Protein AF-A0A5C6VIZ7-F1 (afdb_monomer_lite)

Organism: NCBI:txid2057004

Secondary structure (DSSP, 8-state):
---PPS---SEEEEEEETTEEEEEEEE-TTS--EEEEPPPGGG------HHHHHHHHHHHHHHHHH--

pLDDT: mean 83.15, std 16.87, range [31.75, 96.5]

Radius of gyration: 13.16 Å; chains: 1; bounding box: 29×24×32 Å

Structure (mmCIF, N/CA/C/O backbone):
data_AF-A0A5C6VIZ7-F1
#
_entry.id   AF-A0A5C6VIZ7-F1
#
loop_
_atom_site.group_PDB
_atom_site.id
_atom_site.type_symbol
_atom_site.label_atom_id
_atom_site.label_alt_id
_atom_site.label_comp_id
_atom_site.label_asym_id
_atom_site.label_entity_id
_atom_site.label_seq_id
_atom_site.pdbx_PDB_ins_code
_atom_site.Cartn_x
_atom_site.Cartn_y
_atom_site.Cartn_z
_atom_site.occupancy
_atom_site.B_iso_or_equiv
_atom_site.auth_seq_id
_atom_site.auth_comp_id
_atom_site.auth_asym_id
_atom_site.auth_atom_id
_atom_site.pdbx_PDB_model_num
ATOM 1 N N . MET A 1 1 ? -15.477 -9.642 -17.840 1.00 34.56 1 MET A N 1
ATOM 2 C CA . MET A 1 1 ? -15.860 -10.666 -16.850 1.00 34.56 1 MET A CA 1
ATOM 3 C C . MET A 1 1 ? -15.242 -10.208 -15.546 1.00 34.56 1 MET A C 1
ATOM 5 O O . MET A 1 1 ? -14.036 -10.317 -15.401 1.00 34.56 1 MET A O 1
ATOM 9 N N . VAL A 1 2 ? -16.012 -9.523 -14.701 1.00 31.75 2 VAL A N 1
ATOM 10 C CA . VAL A 1 2 ? -15.520 -9.081 -13.391 1.00 31.75 2 VAL A CA 1
ATOM 11 C C . VAL A 1 2 ? -15.768 -10.254 -12.461 1.00 31.75 2 VAL A C 1
ATOM 13 O O . VAL A 1 2 ? -16.914 -10.555 -12.140 1.00 31.75 2 VAL A O 1
ATOM 16 N N . THR A 1 3 ? -14.714 -10.995 -12.136 1.00 37.84 3 THR A N 1
ATOM 17 C CA . THR A 1 3 ? -14.781 -12.022 -11.100 1.00 37.84 3 THR A CA 1
ATOM 18 C C . THR A 1 3 ? -14.512 -11.317 -9.780 1.00 37.84 3 THR A C 1
ATOM 20 O O . THR A 1 3 ? -13.394 -11.349 -9.278 1.00 37.84 3 THR A O 1
ATOM 23 N N . SER A 1 4 ? -15.507 -10.613 -9.247 1.00 41.19 4 SER A N 1
ATOM 24 C CA . SER A 1 4 ? -15.488 -10.295 -7.821 1.00 41.19 4 SER A CA 1
ATOM 25 C C . SER A 1 4 ? -15.579 -11.640 -7.098 1.00 41.19 4 SER A C 1
ATOM 27 O O . SER A 1 4 ? -16.553 -12.365 -7.338 1.00 41.19 4 SER A O 1
ATOM 29 N N . PRO A 1 5 ? -14.568 -12.049 -6.313 1.00 49.84 5 PRO A N 1
ATOM 30 C CA . PRO A 1 5 ? -14.691 -13.242 -5.497 1.00 49.84 5 PRO A CA 1
ATOM 31 C C . PRO A 1 5 ? -15.938 -13.100 -4.611 1.00 49.84 5 PRO A C 1
ATOM 33 O O . PRO A 1 5 ? -16.198 -12.002 -4.109 1.00 49.84 5 PRO A O 1
ATOM 36 N N . PRO A 1 6 ? -16.741 -14.162 -4.464 1.00 50.41 6 PRO A N 1
ATOM 37 C CA . PRO A 1 6 ? -17.886 -14.138 -3.571 1.00 50.41 6 PRO A CA 1
ATOM 38 C C . PRO A 1 6 ? -17.367 -14.025 -2.131 1.00 50.41 6 PRO A C 1
ATOM 40 O O . PRO A 1 6 ? -16.389 -14.684 -1.784 1.00 50.41 6 PRO A O 1
ATOM 43 N N . ASP A 1 7 ? -18.015 -13.174 -1.335 1.00 49.75 7 ASP A N 1
ATOM 44 C CA . ASP A 1 7 ? -17.761 -12.946 0.095 1.00 49.75 7 ASP A CA 1
ATOM 45 C C . ASP A 1 7 ? -16.453 -12.214 0.459 1.00 49.75 7 ASP A C 1
ATOM 47 O O . ASP A 1 7 ? -15.492 -12.795 0.960 1.00 49.75 7 ASP A O 1
ATOM 51 N N . ARG A 1 8 ? -16.457 -10.884 0.323 1.00 53.25 8 ARG A N 1
ATOM 52 C CA . ARG A 1 8 ? -15.765 -10.004 1.276 1.00 53.25 8 ARG A CA 1
ATOM 53 C C . ARG A 1 8 ? -16.746 -8.910 1.697 1.00 53.25 8 ARG A C 1
ATOM 55 O O . ARG A 1 8 ? -16.898 -7.910 1.009 1.00 53.25 8 ARG A O 1
ATOM 62 N N . GLU A 1 9 ? -17.422 -9.107 2.829 1.00 52.72 9 GLU A N 1
ATOM 63 C CA . GLU A 1 9 ? -17.972 -7.983 3.617 1.00 52.72 9 GLU A CA 1
ATOM 64 C C . GLU A 1 9 ? -16.845 -7.063 4.134 1.00 52.72 9 GLU A C 1
ATOM 66 O O . GLU A 1 9 ? -17.083 -5.980 4.656 1.00 52.72 9 GLU A O 1
ATOM 71 N N . SER A 1 10 ? -15.603 -7.505 3.975 1.00 58.84 10 SER A N 1
ATOM 72 C CA . SER A 1 10 ? -14.369 -6.841 4.332 1.00 58.84 10 SER A CA 1
ATOM 73 C C . SER A 1 10 ? -14.088 -5.651 3.431 1.00 58.84 10 SER A C 1
ATOM 75 O O . SER A 1 10 ? -13.945 -5.786 2.213 1.00 58.84 10 SER A O 1
ATOM 77 N N . MET A 1 11 ? -13.952 -4.478 4.036 1.00 72.75 11 MET A N 1
ATOM 78 C CA . MET A 1 11 ? -13.550 -3.280 3.319 1.00 72.75 11 MET A CA 1
ATOM 79 C C . MET A 1 11 ? -12.064 -3.363 2.966 1.00 72.75 11 MET A C 1
ATOM 81 O O . MET A 1 11 ? -11.213 -3.614 3.827 1.00 72.75 11 MET A O 1
ATOM 85 N N . VAL A 1 12 ? -11.767 -3.186 1.678 1.00 85.00 12 VAL A N 1
ATOM 86 C CA . VAL A 1 12 ? -10.421 -3.285 1.108 1.00 85.00 12 VAL A CA 1
ATOM 87 C C . VAL A 1 12 ? -10.105 -2.004 0.344 1.00 85.00 12 VAL A C 1
ATOM 89 O O . VAL A 1 12 ? -10.938 -1.497 -0.405 1.00 85.00 12 VAL A O 1
ATOM 92 N N . PHE A 1 13 ? -8.891 -1.494 0.526 1.00 90.06 13 PHE A N 1
ATOM 93 C CA . PHE A 1 13 ? -8.322 -0.400 -0.245 1.00 90.06 13 PHE A CA 1
ATOM 94 C C . PHE A 1 13 ? -7.173 -0.930 -1.101 1.00 90.06 13 PHE A C 1
ATOM 96 O O . PHE A 1 13 ? -6.165 -1.414 -0.586 1.00 90.06 13 PHE A O 1
ATOM 103 N N . GLU A 1 14 ? -7.322 -0.844 -2.417 1.00 93.19 14 GLU A N 1
ATOM 1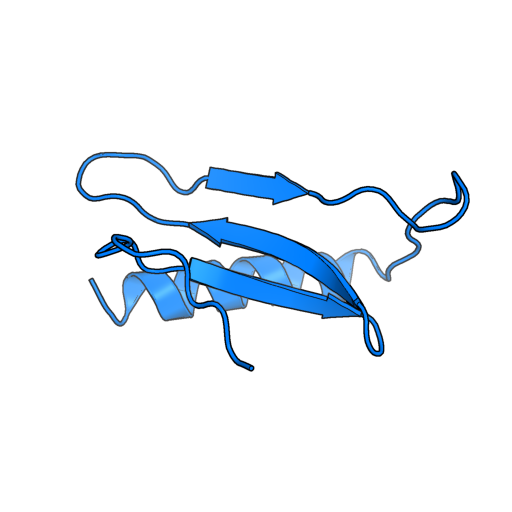04 C CA . GLU A 1 14 ? -6.329 -1.336 -3.367 1.00 93.19 14 GLU A CA 1
ATOM 105 C C . GLU A 1 14 ? -5.312 -0.244 -3.711 1.00 93.19 14 GLU A C 1
ATOM 107 O O . GLU A 1 14 ? -5.672 0.890 -4.031 1.00 93.19 14 GLU A O 1
ATOM 112 N N . ILE A 1 15 ? -4.029 -0.599 -3.708 1.00 92.81 15 ILE A N 1
ATOM 113 C CA . ILE A 1 15 ? -2.940 0.284 -4.120 1.00 92.81 15 ILE A CA 1
ATOM 114 C C . ILE A 1 15 ? -2.469 -0.158 -5.499 1.00 92.81 15 ILE A C 1
ATOM 116 O O . ILE A 1 15 ? -2.048 -1.302 -5.703 1.00 92.81 15 ILE A O 1
ATOM 120 N N . TRP A 1 16 ? -2.523 0.776 -6.443 1.00 91.25 16 TRP A N 1
ATOM 121 C CA . TRP A 1 16 ? -2.202 0.558 -7.848 1.00 91.25 16 TRP A CA 1
ATOM 122 C C . TRP A 1 16 ? -0.960 1.353 -8.250 1.00 91.25 16 TRP A C 1
ATOM 124 O O . TRP A 1 16 ? -0.790 2.505 -7.859 1.00 91.25 16 TRP A O 1
ATOM 134 N N . HIS A 1 17 ? -0.107 0.742 -9.070 1.00 87.44 17 HIS A N 1
ATOM 135 C CA . HIS A 1 17 ? 1.001 1.408 -9.745 1.00 87.44 17 HIS A CA 1
ATOM 136 C C . HIS A 1 17 ? 0.915 1.118 -11.241 1.00 87.44 17 HIS A C 1
ATOM 138 O O . HIS A 1 17 ? 0.956 -0.041 -11.668 1.00 87.44 17 HIS A O 1
ATOM 144 N N . GLU A 1 18 ? 0.775 2.178 -12.036 1.00 86.31 18 GLU A N 1
ATOM 145 C CA . GLU A 1 18 ? 0.388 2.085 -13.447 1.00 86.31 18 GLU A CA 1
ATOM 146 C C . GLU A 1 18 ? -0.894 1.242 -13.598 1.00 86.31 18 GLU A C 1
ATOM 148 O O . GLU A 1 18 ? -1.928 1.578 -13.031 1.00 86.31 18 GLU A O 1
ATOM 153 N N . ASN A 1 19 ? -0.826 0.121 -14.319 1.00 87.31 19 ASN A N 1
ATOM 154 C CA . ASN A 1 19 ? -1.958 -0.775 -14.562 1.00 87.31 19 ASN A CA 1
ATOM 155 C C . ASN A 1 19 ? -1.844 -2.086 -13.767 1.00 87.31 19 ASN A C 1
ATOM 157 O O . ASN A 1 19 ? -2.311 -3.133 -14.224 1.00 87.31 19 ASN A O 1
ATOM 161 N N . ARG A 1 20 ? -1.152 -2.069 -12.622 1.00 90.25 20 ARG A N 1
ATOM 162 C CA . ARG A 1 20 ? -0.950 -3.250 -11.776 1.00 90.25 20 ARG A CA 1
ATOM 163 C C . ARG A 1 20 ? -1.253 -2.944 -10.321 1.00 90.25 20 ARG A C 1
ATOM 165 O O . ARG A 1 20 ? -0.773 -1.953 -9.779 1.00 90.25 20 ARG A O 1
ATOM 172 N N . GLN A 1 21 ? -2.002 -3.836 -9.689 1.00 91.88 21 GLN A N 1
ATOM 173 C CA . GLN A 1 21 ? -2.192 -3.813 -8.250 1.00 91.88 21 GLN A CA 1
ATOM 174 C C . GLN A 1 21 ? -0.897 -4.272 -7.581 1.00 91.88 21 GLN A C 1
ATOM 176 O O . GLN A 1 21 ? -0.322 -5.298 -7.954 1.00 91.88 21 GLN A O 1
ATOM 181 N N . VAL A 1 22 ? -0.421 -3.484 -6.623 1.00 94.06 22 VAL A N 1
ATOM 182 C CA . VAL A 1 22 ? 0.845 -3.739 -5.921 1.00 94.06 22 VAL A CA 1
ATOM 183 C C . VAL A 1 22 ? 0.618 -4.161 -4.483 1.00 94.06 22 VAL A C 1
ATOM 185 O O . VAL A 1 22 ? 1.410 -4.927 -3.941 1.00 94.06 22 VAL A O 1
ATOM 188 N N . ALA A 1 23 ? -0.467 -3.693 -3.876 1.00 94.81 23 ALA A N 1
ATOM 189 C CA . ALA A 1 23 ? -0.860 -4.076 -2.537 1.00 94.81 23 ALA A CA 1
ATOM 190 C C . ALA A 1 23 ? -2.363 -3.882 -2.336 1.00 94.81 23 ALA A C 1
ATOM 192 O O . ALA A 1 23 ? -3.031 -3.190 -3.108 1.00 94.81 23 ALA A O 1
ATOM 193 N N . GLU A 1 24 ? -2.877 -4.459 -1.264 1.00 94.31 24 GLU A N 1
ATOM 194 C CA . GLU A 1 24 ? -4.177 -4.119 -0.704 1.00 94.31 24 GLU A CA 1
ATOM 195 C C . GLU A 1 24 ? -4.064 -3.953 0.806 1.00 94.31 24 GLU A C 1
ATOM 197 O O . GLU A 1 24 ? -3.299 -4.660 1.461 1.00 94.31 24 GLU A O 1
ATOM 202 N N . VAL A 1 25 ? -4.817 -3.000 1.346 1.00 93.31 25 VAL A N 1
ATOM 203 C CA . VAL A 1 25 ? -5.009 -2.812 2.783 1.00 93.31 25 VAL A CA 1
ATOM 204 C C . VAL A 1 25 ? -6.421 -3.257 3.113 1.00 93.31 25 VAL A C 1
ATOM 206 O O . VAL A 1 25 ? -7.364 -2.850 2.437 1.00 93.31 25 VAL A O 1
ATOM 209 N N . SER A 1 26 ? -6.586 -4.071 4.146 1.00 91.75 26 SER A N 1
ATOM 210 C CA . SER A 1 26 ? -7.894 -4.560 4.575 1.00 91.75 26 SER A CA 1
ATOM 211 C C . SER A 1 26 ? -8.137 -4.288 6.054 1.00 91.75 26 SER A C 1
ATOM 213 O O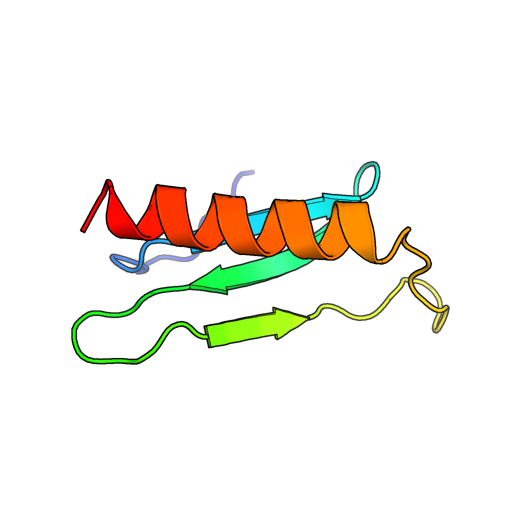 . SER A 1 26 ? -7.210 -4.124 6.859 1.00 91.75 26 SER A O 1
ATOM 215 N N . LYS A 1 27 ? -9.421 -4.216 6.413 1.00 89.25 27 LYS A N 1
ATOM 216 C CA . LYS A 1 27 ? -9.868 -4.080 7.796 1.00 89.25 27 LYS A CA 1
ATOM 217 C C . LYS A 1 27 ? -11.058 -4.991 8.063 1.00 89.25 27 LYS A C 1
ATOM 219 O O . LYS A 1 27 ? -12.205 -4.617 7.857 1.00 89.25 27 LYS A O 1
ATOM 224 N N . GLU A 1 28 ? -10.774 -6.182 8.574 1.00 86.88 28 GLU A N 1
ATOM 225 C CA . GLU A 1 28 ? -11.825 -7.079 9.057 1.00 86.88 28 GLU A CA 1
ATOM 226 C C . GLU A 1 28 ? -12.388 -6.597 10.406 1.00 86.88 28 GLU A C 1
ATOM 228 O O . GLU A 1 28 ? -11.623 -6.112 11.260 1.00 86.88 28 GLU A O 1
ATOM 233 N N . PRO A 1 29 ? -13.689 -6.809 10.676 1.00 82.94 29 PRO A N 1
ATOM 234 C CA . PRO A 1 29 ? -14.265 -6.589 11.994 1.00 82.94 29 PRO A CA 1
ATOM 235 C C . PRO A 1 29 ? -13.475 -7.320 13.089 1.00 82.94 29 PRO A C 1
ATOM 237 O O . PRO A 1 29 ? -13.261 -8.531 13.048 1.00 82.94 29 PRO A O 1
ATOM 240 N N . GLY A 1 30 ? -13.019 -6.570 14.093 1.00 84.00 30 GLY A N 1
ATOM 241 C CA . GLY A 1 30 ? -12.278 -7.118 15.234 1.00 84.00 30 GLY A CA 1
ATOM 242 C C . GLY A 1 30 ? -10.810 -7.483 14.972 1.00 84.00 30 GLY A C 1
ATOM 243 O O . GLY A 1 30 ? -10.155 -7.961 15.898 1.00 84.00 30 GLY A O 1
ATOM 244 N N . ARG A 1 31 ? -10.260 -7.238 13.773 1.00 85.56 31 ARG A N 1
ATOM 245 C CA . ARG A 1 31 ? -8.819 -7.405 13.486 1.00 85.56 31 ARG A CA 1
ATOM 246 C C . ARG A 1 31 ? -8.106 -6.068 13.363 1.00 85.56 31 ARG A C 1
ATOM 248 O O . ARG A 1 31 ? -8.748 -5.028 13.265 1.00 85.56 31 ARG A O 1
ATOM 255 N N . SER A 1 32 ? -6.777 -6.069 13.398 1.00 90.06 32 SER A N 1
ATOM 256 C CA . SER A 1 32 ? -5.971 -4.896 13.026 1.00 90.06 32 SER A CA 1
ATOM 257 C C . SER A 1 32 ? -6.039 -4.651 11.515 1.00 90.06 32 SER A C 1
ATOM 259 O O . SER A 1 32 ? -6.57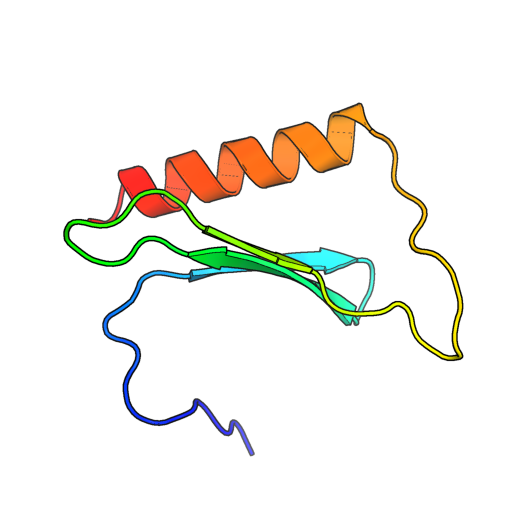4 -5.475 10.783 1.00 90.06 32 SER A O 1
ATOM 261 N N . TYR A 1 33 ? -5.527 -3.508 11.051 1.00 90.50 33 TYR A N 1
ATOM 262 C CA . TYR A 1 33 ? -5.298 -3.327 9.617 1.00 90.50 33 TYR A CA 1
ATOM 263 C C . TYR A 1 33 ? -4.239 -4.319 9.143 1.00 90.50 33 TYR A C 1
ATOM 265 O O . TYR A 1 33 ? -3.203 -4.473 9.798 1.00 90.50 33 TYR A O 1
ATOM 273 N N . GLU A 1 34 ? -4.505 -4.968 8.021 1.00 93.81 34 GLU A N 1
ATOM 274 C CA . GLU A 1 34 ? -3.597 -5.912 7.377 1.00 93.81 34 GLU A CA 1
ATOM 275 C C . GLU A 1 34 ? -3.227 -5.381 5.988 1.00 93.81 34 GLU A C 1
ATOM 277 O O . GLU A 1 34 ? -3.969 -4.597 5.394 1.00 93.81 34 GLU A O 1
ATOM 282 N N . ILE A 1 35 ? -2.045 -5.760 5.498 1.00 94.38 35 ILE A N 1
ATOM 283 C CA . ILE A 1 35 ? -1.579 -5.422 4.153 1.00 94.38 35 ILE A CA 1
ATOM 284 C C . ILE A 1 35 ? -1.092 -6.686 3.455 1.00 94.38 35 ILE A C 1
ATOM 286 O O . ILE A 1 35 ? -0.247 -7.411 3.986 1.00 94.38 35 ILE A O 1
ATOM 290 N N . GLU A 1 36 ? -1.584 -6.917 2.245 1.00 95.12 36 GLU A N 1
ATOM 291 C CA . GLU A 1 36 ? -1.029 -7.904 1.324 1.00 95.12 36 GLU A CA 1
ATOM 292 C C . GLU A 1 36 ? -0.228 -7.171 0.246 1.00 95.12 36 GLU A C 1
ATOM 294 O O . GLU A 1 36 ? -0.681 -6.164 -0.294 1.00 95.12 36 GLU A O 1
ATOM 299 N N . ILE A 1 37 ? 0.985 -7.648 -0.055 1.00 94.44 37 ILE A N 1
ATOM 300 C CA . ILE A 1 37 ? 1.872 -7.053 -1.064 1.00 94.44 37 ILE A CA 1
ATOM 301 C C . ILE A 1 37 ? 2.083 -8.071 -2.180 1.00 94.44 37 ILE A C 1
ATOM 303 O O . ILE A 1 37 ? 2.609 -9.163 -1.953 1.00 94.44 37 ILE A O 1
ATOM 307 N N . TYR A 1 38 ? 1.702 -7.695 -3.396 1.00 92.94 38 TYR A N 1
ATOM 308 C CA . TYR A 1 38 ? 1.797 -8.547 -4.570 1.00 92.94 38 TYR A CA 1
ATOM 309 C C . TYR A 1 38 ? 3.198 -8.488 -5.190 1.00 92.94 38 TYR A C 1
ATOM 311 O O . TYR A 1 38 ? 3.837 -7.430 -5.200 1.00 92.94 38 TYR A O 1
ATOM 319 N N . PRO A 1 39 ? 3.708 -9.606 -5.736 1.00 91.50 39 PRO A N 1
ATOM 320 C CA . PRO A 1 39 ? 5.019 -9.626 -6.366 1.00 91.50 39 PRO A CA 1
ATOM 321 C C . PRO A 1 39 ? 5.044 -8.736 -7.614 1.00 91.50 39 PRO A C 1
ATOM 323 O O . PRO A 1 39 ? 4.096 -8.704 -8.401 1.00 91.50 39 PRO A O 1
ATOM 326 N N . ALA A 1 40 ? 6.169 -8.058 -7.838 1.00 90.31 40 ALA A N 1
ATOM 327 C CA . ALA A 1 40 ? 6.409 -7.381 -9.104 1.00 90.31 40 ALA A CA 1
ATOM 328 C C . ALA A 1 40 ? 6.495 -8.401 -10.248 1.00 90.31 40 ALA A C 1
ATOM 330 O O . ALA A 1 40 ? 6.982 -9.524 -10.082 1.00 90.31 40 ALA A O 1
ATOM 331 N N . ALA A 1 41 ? 6.028 -8.013 -11.436 1.00 86.25 41 ALA A N 1
ATOM 332 C CA . ALA A 1 41 ? 6.047 -8.920 -12.578 1.00 86.25 41 ALA A CA 1
ATOM 333 C C . ALA A 1 41 ? 7.478 -9.314 -12.971 1.00 86.25 41 ALA A C 1
ATOM 335 O O . ALA A 1 41 ? 8.424 -8.546 -12.790 1.00 86.25 41 ALA A O 1
ATOM 336 N N . ASN A 1 42 ? 7.608 -10.492 -13.587 1.00 86.12 42 ASN A N 1
ATOM 337 C CA . ASN A 1 42 ? 8.867 -11.018 -14.121 1.00 86.12 42 ASN A CA 1
ATOM 338 C C . ASN A 1 42 ? 9.998 -11.099 -13.075 1.00 86.12 42 ASN A C 1
ATOM 340 O O . ASN A 1 42 ? 11.155 -10.856 -13.411 1.00 86.12 42 ASN A O 1
ATOM 344 N N . ASN A 1 43 ? 9.667 -11.409 -11.814 1.00 81.56 43 ASN A N 1
ATOM 345 C CA . ASN A 1 43 ? 10.605 -11.423 -10.680 1.00 81.56 43 ASN A CA 1
ATOM 346 C C . ASN A 1 43 ? 11.353 -10.090 -10.485 1.00 81.56 43 ASN A C 1
ATOM 348 O O . ASN A 1 43 ? 12.481 -10.068 -9.989 1.00 81.56 43 ASN A O 1
ATOM 352 N N . GLY A 1 44 ? 10.741 -8.983 -10.906 1.00 88.62 44 GLY A N 1
ATOM 353 C CA . GLY A 1 44 ? 11.290 -7.652 -10.714 1.00 88.62 44 GLY A CA 1
ATOM 354 C C . GLY A 1 44 ? 11.202 -7.181 -9.265 1.00 88.62 44 GLY A C 1
ATOM 355 O O . GLY A 1 44 ? 10.843 -7.919 -8.347 1.00 88.62 44 GLY A O 1
ATOM 356 N N . ILE A 1 45 ? 11.493 -5.900 -9.079 1.00 90.62 45 ILE A N 1
ATOM 357 C CA . ILE A 1 45 ? 11.271 -5.187 -7.824 1.00 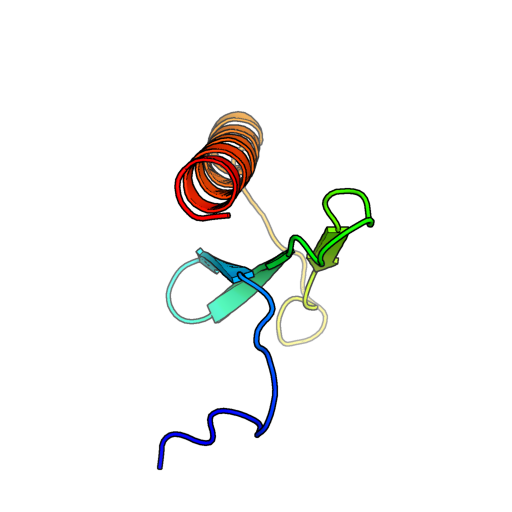90.62 45 ILE A CA 1
ATOM 358 C C . ILE A 1 45 ? 10.282 -4.059 -8.073 1.00 90.62 45 ILE A C 1
ATOM 360 O O . ILE A 1 45 ? 10.302 -3.432 -9.134 1.00 90.62 45 ILE A O 1
ATOM 364 N N . TRP A 1 46 ? 9.430 -3.790 -7.091 1.00 92.56 46 TRP A N 1
ATOM 365 C CA . TRP A 1 46 ? 8.698 -2.537 -7.075 1.00 92.56 46 TRP A CA 1
ATOM 366 C C . TRP A 1 46 ? 9.639 -1.401 -6.692 1.00 92.56 46 TRP A C 1
ATOM 368 O O . TRP A 1 46 ? 10.502 -1.559 -5.826 1.00 92.56 46 TRP A O 1
ATOM 378 N N . HIS A 1 47 ? 9.466 -0.257 -7.341 1.00 91.44 47 HIS A N 1
ATOM 379 C CA . HIS A 1 47 ? 10.182 0.958 -7.006 1.00 91.44 47 HIS A CA 1
ATOM 380 C C . HIS A 1 47 ? 9.161 2.071 -6.830 1.00 91.44 47 HIS A C 1
ATOM 382 O O . HIS A 1 47 ? 8.395 2.347 -7.748 1.00 91.44 47 HIS A O 1
ATOM 388 N N . PHE A 1 48 ? 9.156 2.683 -5.653 1.00 92.31 48 PHE A N 1
ATOM 389 C CA . PHE A 1 48 ? 8.247 3.764 -5.298 1.00 92.31 48 PHE A CA 1
ATOM 390 C C . PHE A 1 48 ? 9.036 4.864 -4.605 1.00 92.31 48 PHE A C 1
ATOM 392 O O . PHE A 1 48 ? 10.015 4.573 -3.907 1.00 92.31 48 PHE A O 1
ATOM 399 N N . ASP A 1 49 ? 8.575 6.106 -4.728 1.00 94.94 49 ASP A N 1
ATOM 400 C CA . ASP A 1 49 ? 8.944 7.104 -3.736 1.00 94.94 49 ASP A CA 1
ATOM 401 C C . ASP A 1 49 ? 8.368 6.690 -2.373 1.00 94.94 49 ASP A C 1
ATOM 403 O O . ASP A 1 49 ? 7.196 6.322 -2.247 1.00 94.94 49 ASP A O 1
ATOM 407 N N . LEU A 1 50 ? 9.209 6.716 -1.339 1.00 94.81 50 LEU A N 1
ATOM 408 C CA . LEU A 1 50 ? 8.824 6.253 -0.008 1.00 94.81 50 LEU A CA 1
ATOM 409 C C . LEU A 1 50 ? 7.726 7.130 0.610 1.00 94.81 50 LEU A C 1
ATOM 411 O O . LEU A 1 50 ? 6.861 6.617 1.321 1.00 94.81 50 LEU A O 1
ATOM 415 N N . SER A 1 51 ? 7.769 8.440 0.367 1.00 96.50 51 SER A N 1
ATOM 416 C CA . SER A 1 51 ? 6.805 9.383 0.936 1.00 96.50 51 SER A CA 1
ATOM 417 C C . SER A 1 51 ? 5.447 9.227 0.265 1.00 96.50 51 SER A C 1
ATOM 419 O O . SER A 1 51 ? 4.432 9.192 0.958 1.00 96.50 51 SER A O 1
ATOM 421 N N . GLU A 1 52 ? 5.431 9.067 -1.058 1.00 93.19 52 GLU A N 1
ATOM 422 C CA . GLU A 1 52 ? 4.211 8.788 -1.820 1.00 93.19 52 GLU A CA 1
ATOM 423 C C . GLU A 1 52 ? 3.595 7.450 -1.409 1.00 93.19 52 GLU A C 1
ATOM 425 O O . GLU A 1 52 ? 2.399 7.379 -1.127 1.00 93.19 52 GLU A O 1
ATOM 430 N N . PHE A 1 53 ? 4.409 6.397 -1.286 1.00 93.81 53 PHE A N 1
ATOM 431 C CA . PHE A 1 53 ? 3.912 5.090 -0.860 1.00 93.81 53 PHE A CA 1
ATOM 432 C C . PHE A 1 53 ? 3.330 5.127 0.556 1.00 93.81 53 PHE A C 1
ATOM 434 O O . PHE A 1 53 ? 2.249 4.594 0.804 1.00 93.81 53 PHE A O 1
ATOM 441 N N . LYS A 1 54 ? 4.000 5.822 1.481 1.00 95.44 54 LYS A N 1
ATOM 442 C CA . LYS A 1 54 ? 3.475 6.058 2.830 1.00 95.44 54 LYS A CA 1
ATOM 443 C C . LYS A 1 54 ? 2.147 6.819 2.802 1.00 95.44 54 LYS A C 1
ATOM 445 O O . LYS A 1 54 ? 1.237 6.437 3.531 1.00 95.44 54 LYS A O 1
ATOM 450 N N . ALA A 1 55 ? 2.025 7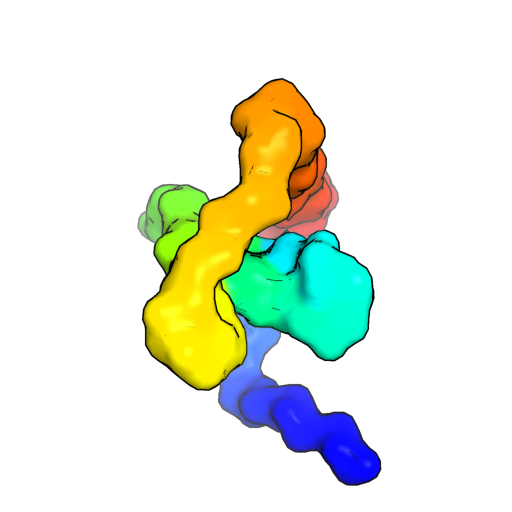.860 1.978 1.00 95.19 55 ALA A N 1
ATOM 451 C CA . ALA A 1 55 ? 0.788 8.629 1.860 1.00 95.19 55 ALA A CA 1
ATOM 452 C C . ALA A 1 55 ? -0.376 7.759 1.357 1.00 95.19 55 ALA A C 1
ATOM 454 O O . ALA A 1 55 ? -1.455 7.796 1.941 1.00 95.19 55 ALA A O 1
ATOM 455 N N . MET A 1 56 ? -0.136 6.897 0.362 1.00 93.88 56 MET A N 1
ATOM 456 C CA . MET A 1 56 ? -1.148 5.955 -0.136 1.00 93.88 56 MET A CA 1
ATOM 457 C C . MET A 1 56 ? -1.632 4.981 0.948 1.00 93.88 56 MET A C 1
ATOM 459 O O . MET A 1 56 ? -2.828 4.714 1.047 1.00 93.88 56 MET A O 1
ATOM 463 N N . LEU A 1 57 ? -0.726 4.481 1.795 1.00 93.56 57 LEU A N 1
ATOM 464 C CA . LEU A 1 57 ? -1.094 3.630 2.933 1.00 93.56 57 LEU A CA 1
ATOM 465 C C . LEU A 1 57 ? -1.941 4.384 3.965 1.00 93.56 57 LEU A C 1
ATOM 467 O O . LEU A 1 57 ? -2.928 3.852 4.471 1.00 93.56 57 LEU A O 1
ATOM 471 N N . GLU A 1 58 ? -1.561 5.621 4.285 1.00 94.62 58 GLU A N 1
ATOM 472 C CA . GLU A 1 58 ? -2.306 6.463 5.223 1.00 94.62 58 GLU A CA 1
ATOM 473 C C . GLU A 1 58 ? -3.708 6.793 4.707 1.00 94.62 58 GLU A C 1
ATOM 475 O O . GLU A 1 58 ? -4.659 6.791 5.488 1.00 94.62 58 GLU A O 1
ATOM 480 N N . ASP A 1 59 ? -3.851 7.050 3.409 1.00 92.25 59 ASP A N 1
ATOM 481 C CA . ASP A 1 59 ? -5.146 7.323 2.792 1.00 92.25 59 ASP A CA 1
ATOM 482 C C . ASP A 1 59 ? -6.032 6.077 2.764 1.00 92.25 59 ASP A C 1
ATOM 484 O O . ASP A 1 59 ? -7.205 6.170 3.122 1.00 92.25 59 ASP A O 1
ATOM 488 N N . GLY A 1 60 ? -5.464 4.899 2.488 1.00 90.69 60 GLY A N 1
ATOM 489 C CA . GLY A 1 60 ? -6.193 3.636 2.605 1.00 90.69 60 GLY A CA 1
ATOM 490 C C . GLY A 1 60 ? -6.721 3.385 4.018 1.00 90.69 60 GLY A C 1
ATOM 491 O O . GLY A 1 60 ? -7.883 3.029 4.196 1.00 90.69 60 GLY A O 1
ATOM 492 N N . ILE A 1 61 ? -5.914 3.657 5.049 1.00 92.31 61 ILE A N 1
ATOM 493 C CA . ILE A 1 61 ? -6.360 3.553 6.448 1.00 92.31 61 ILE A CA 1
ATOM 494 C C . ILE A 1 61 ? -7.500 4.538 6.746 1.00 92.31 61 ILE A C 1
ATOM 496 O O . ILE A 1 61 ? -8.460 4.168 7.420 1.00 92.31 61 ILE A O 1
ATOM 500 N N . LYS A 1 62 ? -7.416 5.788 6.271 1.00 91.88 62 LYS A N 1
ATOM 501 C CA . LYS A 1 62 ? -8.477 6.793 6.484 1.00 91.88 62 LYS A CA 1
ATOM 502 C C . LYS A 1 62 ? -9.783 6.402 5.796 1.00 91.88 62 LYS A C 1
ATOM 504 O O . LYS A 1 62 ? -10.845 6.573 6.395 1.00 91.88 62 LYS A O 1
ATOM 509 N N . GLU A 1 63 ? -9.706 5.892 4.570 1.00 88.88 63 GLU A N 1
ATOM 510 C CA . GLU A 1 63 ? -10.873 5.473 3.789 1.00 8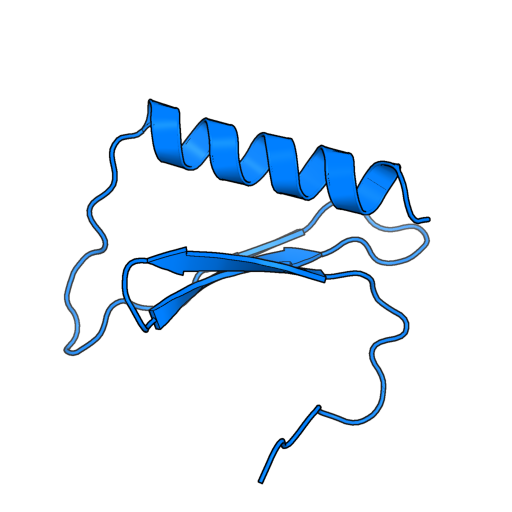8.88 63 GLU A CA 1
ATOM 511 C C . GLU A 1 63 ? -11.605 4.317 4.482 1.00 88.88 63 GLU A C 1
ATOM 513 O O . GLU A 1 63 ? -12.815 4.377 4.703 1.00 88.88 63 GLU A O 1
ATOM 518 N N . LEU A 1 64 ? -10.847 3.311 4.925 1.00 88.31 64 LEU A N 1
ATOM 519 C CA . LEU A 1 64 ? -11.367 2.157 5.661 1.00 88.31 64 LEU A CA 1
ATOM 520 C C . LEU A 1 64 ? -11.859 2.510 7.072 1.00 88.31 64 LEU A C 1
ATOM 522 O O . LEU A 1 64 ? -12.711 1.826 7.618 1.00 88.31 64 LEU A O 1
ATOM 526 N N . ALA A 1 65 ? -11.335 3.570 7.691 1.00 86.94 65 ALA A N 1
ATOM 527 C CA . ALA A 1 65 ? -11.843 4.051 8.975 1.00 86.94 65 ALA A CA 1
ATOM 528 C C . ALA A 1 65 ? -13.153 4.844 8.836 1.00 86.94 65 ALA A C 1
ATOM 530 O O . ALA A 1 65 ? -13.949 4.887 9.775 1.00 86.94 65 ALA A O 1
ATOM 531 N N . SER A 1 66 ? -13.348 5.514 7.696 1.00 81.19 66 SER A N 1
ATOM 532 C CA . SER A 1 66 ? -14.519 6.364 7.432 1.00 81.19 66 SER A CA 1
ATOM 533 C C . SER A 1 66 ? -15.744 5.557 7.008 1.00 81.19 66 SER A C 1
ATOM 535 O O . SER A 1 66 ? -16.870 6.032 7.148 1.00 81.19 66 SER A O 1
ATOM 537 N N . ASN A 1 67 ? -15.521 4.331 6.545 1.00 67.25 67 ASN A N 1
ATOM 538 C CA . ASN A 1 67 ? -16.545 3.370 6.182 1.00 67.25 67 ASN A CA 1
ATOM 539 C C . ASN A 1 67 ? -16.287 2.083 6.996 1.00 67.25 67 ASN A C 1
ATOM 541 O O . ASN A 1 67 ? -15.431 1.300 6.603 1.00 67.25 67 ASN A O 1
ATOM 545 N N . PRO A 1 68 ? -16.901 1.924 8.181 1.00 60.75 68 PRO A N 1
ATOM 546 C CA . PRO A 1 68 ? -16.684 0.771 9.058 1.00 60.75 68 PRO A CA 1
ATOM 547 C C . PRO A 1 68 ? -17.609 -0.421 8.778 1.00 60.75 68 PRO A C 1
ATOM 549 O O . PRO A 1 68 ? -18.734 -0.204 8.269 1.00 60.75 68 PRO A O 1
#

Sequence (68 aa):
MVTSPPDRESMVFEIWHENRQVAEVSKEPGRSYEIEIYPAANNGIWHFDLSEFKAMLEDGIKELASNP

Foldseek 3Di:
DDCPDPDDPWDKDFDDDDHDTQKIWIDDVPDDIDMDGDQDPPNDDDDDDPVVVVVSVVVRVVVNVVPD